Protein AF-A0A1C6KAB6-F1 (afdb_monomer_lite)

pLDDT: mean 81.86, std 11.42, range [48.25, 93.25]

Sequence (86 aa):
MYVPVYAAKATGTSVITSGFNSLYEIVAAIVSSIGQLLLLWGVFEWATALNSQDGTMQSMAFKRIASGLVACLAPQIVTVISASLK

Secondary structure (DSSP, 8-state):
--------HHHHHHHHHHHHHHHHHHHHHHHHHHHHHHHHHHHHHHHHHTTSS-HHHHHHHHHHHHHHHHHHHHHHHHHHHHHHT-

Structure (mmCIF, N/CA/C/O backbone):
data_AF-A0A1C6KAB6-F1
#
_entry.id   AF-A0A1C6KAB6-F1
#
loop_
_atom_site.group_PDB
_atom_site.id
_atom_site.type_symbol
_atom_site.label_atom_id
_atom_site.label_alt_id
_atom_site.label_comp_id
_atom_site.label_asym_id
_atom_site.label_entity_id
_atom_site.label_seq_id
_atom_site.pdbx_PDB_ins_code
_atom_site.Cartn_x
_atom_site.Cartn_y
_atom_site.Cartn_z
_atom_site.occupancy
_atom_site.B_iso_or_equiv
_atom_site.auth_seq_id
_atom_site.auth_comp_id
_atom_site.auth_asym_id
_atom_site.auth_atom_id
_atom_site.pdbx_PDB_model_num
ATOM 1 N N . MET A 1 1 ? -38.912 -3.119 46.067 1.00 51.25 1 MET A N 1
ATOM 2 C CA . MET A 1 1 ? -37.975 -4.065 45.426 1.00 51.25 1 MET A CA 1
ATOM 3 C C . MET A 1 1 ? -37.099 -3.257 44.476 1.00 51.25 1 MET A C 1
ATOM 5 O O . MET A 1 1 ? -37.620 -2.750 43.496 1.00 51.25 1 MET A O 1
ATOM 9 N N . TYR A 1 2 ? -35.833 -3.016 44.824 1.00 53.41 2 TYR A N 1
ATOM 10 C CA . TYR A 1 2 ? -34.890 -2.267 43.983 1.00 53.41 2 TYR A CA 1
ATOM 11 C C . TYR A 1 2 ? -34.059 -3.277 43.193 1.00 53.41 2 TYR A C 1
ATOM 13 O O . TYR A 1 2 ? -33.313 -4.050 43.790 1.00 53.41 2 TYR A O 1
ATOM 21 N N . VAL A 1 3 ? -34.239 -3.314 41.873 1.00 65.81 3 VAL A N 1
ATOM 22 C CA . VAL A 1 3 ? -33.414 -4.130 40.976 1.00 65.81 3 VAL A CA 1
ATOM 23 C C . VAL A 1 3 ? -32.322 -3.216 40.419 1.00 65.81 3 VAL A C 1
ATOM 25 O O . VAL A 1 3 ? -32.655 -2.264 39.711 1.00 65.81 3 VAL A O 1
ATOM 28 N N . PRO A 1 4 ? -31.036 -3.441 40.737 1.00 64.81 4 PRO A N 1
ATOM 29 C CA . PRO A 1 4 ? -29.965 -2.650 40.153 1.00 64.81 4 PRO A CA 1
ATOM 30 C C . PRO A 1 4 ? -29.844 -2.971 38.658 1.00 64.81 4 PRO A C 1
ATOM 32 O O . PRO A 1 4 ? -29.623 -4.117 38.270 1.00 64.81 4 PRO A O 1
ATOM 35 N N . VAL A 1 5 ? -29.983 -1.949 37.811 1.00 62.69 5 VAL A N 1
ATOM 36 C CA . VAL A 1 5 ? -29.679 -2.043 36.378 1.00 62.69 5 VAL A CA 1
ATOM 37 C C . VAL A 1 5 ? -28.187 -1.792 36.203 1.00 62.69 5 VAL A C 1
ATOM 39 O O . VAL A 1 5 ? -27.705 -0.671 36.364 1.00 62.69 5 VAL A O 1
ATOM 42 N N . TYR A 1 6 ? -27.442 -2.843 35.880 1.00 65.94 6 TYR A N 1
ATOM 43 C CA . TYR A 1 6 ? -26.045 -2.716 35.488 1.00 65.94 6 TYR A CA 1
ATOM 44 C C . TYR A 1 6 ? -25.987 -2.142 34.069 1.00 65.94 6 TYR A C 1
ATOM 46 O O . TYR A 1 6 ? -26.383 -2.799 33.108 1.00 65.94 6 TYR A O 1
ATOM 54 N N . ALA A 1 7 ? -25.503 -0.908 33.919 1.00 59.97 7 ALA A N 1
ATOM 55 C CA . ALA A 1 7 ? -25.184 -0.367 32.605 1.00 59.97 7 ALA A CA 1
ATOM 56 C C . ALA A 1 7 ? -24.081 -1.234 31.977 1.00 59.97 7 ALA A C 1
ATOM 58 O O . ALA A 1 7 ? -22.961 -1.292 32.491 1.00 59.97 7 ALA A O 1
ATOM 59 N N . ALA A 1 8 ? -24.393 -1.917 30.873 1.00 58.66 8 ALA A N 1
ATOM 60 C CA . ALA A 1 8 ? -23.446 -2.726 30.111 1.00 58.66 8 ALA A CA 1
ATOM 61 C C . ALA A 1 8 ? -22.409 -1.827 29.408 1.00 58.66 8 ALA A C 1
ATOM 63 O O . ALA A 1 8 ? -22.429 -1.631 28.194 1.00 58.66 8 ALA A O 1
ATOM 64 N N . LYS A 1 9 ? -21.478 -1.259 30.183 1.00 55.56 9 LYS A N 1
ATOM 65 C CA . LYS A 1 9 ? -20.389 -0.393 29.702 1.00 55.56 9 LYS A CA 1
ATOM 66 C C . LYS A 1 9 ? -19.504 -1.099 28.658 1.00 55.56 9 LYS A C 1
ATOM 68 O O . LYS A 1 9 ? -18.929 -0.447 27.790 1.00 55.56 9 LYS A O 1
ATOM 73 N N . ALA A 1 10 ? -19.438 -2.431 28.710 1.00 56.84 10 ALA A N 1
ATOM 74 C CA . ALA A 1 10 ? -18.659 -3.256 27.789 1.00 56.84 10 ALA A CA 1
ATOM 75 C C . ALA A 1 10 ? -19.269 -3.357 26.373 1.00 56.84 10 ALA A C 1
ATOM 77 O O . ALA A 1 10 ? -18.528 -3.303 25.396 1.00 56.84 10 ALA A O 1
ATOM 78 N N . THR A 1 11 ? -20.599 -3.441 26.237 1.00 61.28 11 THR A N 1
ATOM 79 C CA . THR A 1 11 ? -21.259 -3.673 24.935 1.00 61.28 11 THR A CA 1
ATOM 80 C C . THR A 1 11 ? -21.322 -2.411 24.077 1.00 61.28 11 THR A C 1
ATOM 82 O O . THR A 1 11 ? -21.077 -2.465 22.876 1.00 61.28 11 THR A O 1
ATOM 85 N N . GLY A 1 12 ? -21.594 -1.249 24.681 1.00 64.44 12 GLY A N 1
ATOM 86 C CA . GLY A 1 12 ? -21.619 0.019 23.939 1.00 64.44 12 GLY A CA 1
ATOM 87 C C . GLY A 1 12 ? -20.243 0.401 23.386 1.00 64.44 12 GLY A C 1
ATOM 88 O O . GLY A 1 12 ? -20.130 0.866 22.256 1.00 64.44 12 GLY A O 1
ATOM 89 N N . THR A 1 13 ? -19.185 0.127 24.153 1.00 74.94 13 THR A N 1
ATOM 90 C CA . THR A 1 13 ? -17.804 0.410 23.739 1.00 74.94 13 THR A CA 1
ATOM 91 C C . THR A 1 13 ? -17.386 -0.462 22.551 1.00 74.94 13 THR A C 1
ATOM 93 O O . THR A 1 13 ? -16.788 0.052 21.609 1.00 74.94 13 THR A O 1
ATOM 96 N N . SER A 1 14 ? -17.747 -1.753 22.533 1.00 74.62 14 SER A N 1
ATOM 97 C CA . SER A 1 14 ? -17.363 -2.654 21.436 1.00 74.62 14 SER A CA 1
ATOM 98 C C . SER A 1 14 ? -18.024 -2.290 20.106 1.00 74.62 14 SER A C 1
ATOM 100 O O . SER A 1 14 ? -17.375 -2.371 19.066 1.00 74.62 14 SER A O 1
ATOM 102 N N . VAL A 1 15 ? -19.290 -1.857 20.126 1.00 79.94 15 VAL A N 1
ATOM 103 C CA . VAL A 1 15 ? -20.011 -1.411 18.920 1.00 79.94 15 VAL A CA 1
ATOM 104 C C . VAL A 1 15 ? -19.339 -0.177 18.320 1.00 79.94 15 VAL A C 1
ATOM 106 O O . VAL A 1 15 ? -19.109 -0.123 17.113 1.00 79.94 15 VAL A O 1
ATOM 109 N N . ILE A 1 16 ? -18.961 0.783 19.168 1.00 83.69 16 ILE A N 1
ATOM 110 C CA . ILE A 1 16 ? -18.271 2.003 18.740 1.00 83.69 16 ILE A CA 1
ATOM 111 C C . ILE A 1 16 ? -16.900 1.655 18.144 1.00 83.69 16 ILE A C 1
ATOM 113 O O . ILE A 1 16 ? -16.600 2.064 17.024 1.00 83.69 16 ILE A O 1
ATOM 117 N N . THR A 1 17 ? -16.085 0.851 18.837 1.00 83.69 17 THR A N 1
ATOM 118 C CA . THR A 1 17 ? -14.767 0.430 18.334 1.00 83.69 17 THR A CA 1
ATOM 119 C C . THR A 1 17 ? -14.872 -0.338 17.016 1.00 83.69 17 THR A C 1
ATOM 121 O O . THR A 1 17 ? -14.099 -0.076 16.098 1.00 83.69 17 THR A O 1
ATOM 124 N N . SER A 1 18 ? -15.848 -1.240 16.888 1.00 83.50 18 SER A N 1
ATOM 125 C CA . SER A 1 18 ? -16.063 -1.995 15.651 1.00 83.50 18 SER A CA 1
ATOM 126 C C . SER A 1 18 ? -16.428 -1.083 14.479 1.00 83.50 18 SER A C 1
ATOM 128 O O . SER A 1 18 ? -15.884 -1.258 13.393 1.00 83.50 18 SER A O 1
ATOM 130 N N . GLY A 1 19 ? -17.298 -0.090 14.693 1.00 86.00 19 GLY A N 1
ATOM 131 C CA . GLY A 1 19 ? -17.666 0.872 13.650 1.00 86.00 19 GLY A CA 1
ATOM 132 C C . GLY A 1 19 ? -16.476 1.706 13.167 1.00 86.00 19 GLY A C 1
ATOM 133 O O . GLY A 1 19 ? -16.291 1.882 11.963 1.00 86.00 19 GLY A O 1
ATOM 134 N N . PHE A 1 20 ? -15.624 2.166 14.089 1.00 88.00 20 PHE A N 1
ATOM 135 C CA . PHE A 1 20 ? -14.398 2.882 13.726 1.00 88.00 20 PHE A CA 1
ATOM 136 C C . PHE A 1 20 ? -13.399 1.991 12.980 1.00 88.00 20 PHE A C 1
ATOM 138 O O . PHE A 1 20 ? -12.791 2.456 12.019 1.00 88.00 20 PHE A O 1
ATOM 145 N N . ASN A 1 21 ? -13.255 0.719 13.360 1.00 87.56 21 ASN A N 1
ATOM 146 C CA . ASN A 1 21 ? -12.378 -0.215 12.650 1.00 87.56 21 ASN A CA 1
ATOM 147 C C . ASN A 1 21 ? -12.819 -0.414 11.194 1.00 87.56 21 ASN A C 1
ATOM 149 O O . ASN A 1 21 ? -11.992 -0.305 10.294 1.00 87.56 21 ASN A O 1
ATOM 153 N N . SER A 1 22 ? -14.119 -0.602 10.946 1.00 90.31 22 SER A N 1
ATOM 154 C CA . SER A 1 22 ? -14.642 -0.710 9.578 1.00 90.31 22 SER A CA 1
ATOM 155 C C . SER A 1 22 ? -14.388 0.557 8.756 1.00 90.31 22 SER A C 1
ATOM 157 O O . SER A 1 22 ? -14.042 0.474 7.579 1.00 90.31 22 SER A O 1
ATOM 159 N N . LEU A 1 23 ? -14.501 1.743 9.365 1.00 89.75 23 LEU A N 1
ATOM 160 C CA . LEU A 1 23 ? -14.160 2.996 8.690 1.00 89.75 23 LEU A CA 1
ATOM 161 C C . LEU A 1 23 ? -12.670 3.053 8.317 1.00 89.75 23 LEU A C 1
ATOM 163 O O . LEU A 1 23 ? -12.336 3.430 7.194 1.00 89.75 23 LEU A O 1
ATOM 167 N N . TYR A 1 24 ? -11.779 2.653 9.230 1.00 88.81 24 TYR A N 1
ATOM 168 C CA . TYR A 1 24 ? -10.344 2.582 8.951 1.00 88.81 24 TYR A CA 1
ATOM 169 C C . TYR A 1 24 ? -10.021 1.605 7.820 1.00 88.81 24 TYR A C 1
ATOM 171 O O . TYR A 1 24 ? -9.213 1.940 6.959 1.00 88.81 24 TYR A O 1
ATOM 179 N N . GLU A 1 25 ? -10.663 0.438 7.781 1.00 90.00 25 GLU A N 1
ATOM 180 C CA . GLU A 1 25 ? -10.479 -0.549 6.711 1.00 90.00 25 GLU A CA 1
ATOM 181 C C . GLU A 1 25 ? -10.905 -0.004 5.344 1.00 90.00 25 GLU A C 1
ATOM 183 O O . GLU A 1 25 ? -10.184 -0.169 4.359 1.00 90.00 25 GLU A O 1
ATOM 188 N N . ILE A 1 26 ? -12.032 0.713 5.281 1.00 92.31 26 ILE A N 1
ATOM 189 C CA . ILE A 1 26 ? -12.500 1.349 4.043 1.00 92.31 26 ILE A CA 1
ATOM 190 C C . ILE A 1 26 ? -11.498 2.408 3.570 1.00 92.31 26 ILE A C 1
ATOM 192 O O . ILE A 1 26 ? -11.107 2.419 2.402 1.00 92.31 26 ILE A O 1
ATOM 196 N N . VAL A 1 27 ? -11.043 3.285 4.469 1.00 91.00 27 VAL A N 1
ATOM 197 C CA . VAL A 1 27 ? -10.054 4.320 4.129 1.00 91.00 27 VAL A CA 1
ATOM 198 C C . VAL A 1 27 ? -8.729 3.684 3.695 1.00 91.00 27 VAL A C 1
ATOM 200 O O . VAL A 1 27 ? -8.147 4.102 2.694 1.00 91.00 27 VAL A O 1
ATOM 203 N N . ALA A 1 28 ? -8.279 2.638 4.390 1.00 89.31 28 ALA A N 1
ATOM 204 C CA . ALA A 1 28 ? -7.086 1.876 4.040 1.00 89.31 28 ALA A CA 1
ATOM 205 C C . ALA A 1 28 ? -7.183 1.269 2.632 1.00 89.31 28 ALA A C 1
ATOM 207 O O . ALA A 1 28 ? -6.239 1.385 1.846 1.00 89.31 28 ALA A O 1
ATOM 208 N N . ALA A 1 29 ? -8.331 0.682 2.286 1.00 89.75 29 ALA A N 1
ATOM 209 C CA . ALA A 1 29 ? -8.577 0.114 0.964 1.00 89.75 29 ALA A CA 1
ATOM 210 C C . ALA A 1 29 ? -8.540 1.182 -0.143 1.00 89.75 29 ALA A C 1
ATOM 212 O O . ALA A 1 29 ? -7.940 0.958 -1.199 1.00 89.75 29 ALA A O 1
ATOM 213 N N . ILE A 1 30 ? -9.114 2.364 0.104 1.00 92.81 30 ILE A N 1
ATOM 214 C CA . ILE A 1 30 ? -9.086 3.490 -0.844 1.00 92.81 30 ILE A CA 1
ATOM 215 C C . ILE A 1 30 ? -7.649 3.973 -1.066 1.00 92.81 30 ILE A C 1
ATOM 217 O O . ILE A 1 30 ? -7.212 4.102 -2.208 1.00 92.81 30 ILE A O 1
ATOM 221 N N . VAL A 1 31 ? -6.894 4.204 0.010 1.00 91.31 31 VAL A N 1
ATOM 222 C CA . VAL A 1 31 ? -5.503 4.676 -0.077 1.00 91.31 31 VAL A CA 1
ATOM 223 C C . VAL A 1 31 ? -4.622 3.657 -0.803 1.00 91.31 31 VAL A C 1
ATOM 225 O O . VAL A 1 31 ? -3.834 4.040 -1.667 1.00 91.31 31 VAL A O 1
ATOM 228 N N . SER A 1 32 ? -4.805 2.362 -0.527 1.00 91.12 32 SER A N 1
ATOM 229 C CA . SER A 1 32 ? -4.099 1.296 -1.245 1.00 91.12 32 SER A CA 1
ATOM 230 C C . SER A 1 32 ? -4.430 1.300 -2.742 1.00 91.12 32 SER A C 1
ATOM 232 O O . SER A 1 32 ? -3.523 1.253 -3.573 1.00 91.12 32 SER A O 1
ATOM 234 N N . SER A 1 33 ? -5.709 1.455 -3.096 1.00 90.44 33 SER A N 1
ATOM 235 C CA . SER A 1 33 ? -6.163 1.515 -4.494 1.00 90.44 33 SER A CA 1
ATOM 236 C C . SER A 1 33 ? -5.567 2.713 -5.243 1.00 90.44 33 SER A C 1
ATOM 238 O O . SER A 1 33 ? -5.125 2.586 -6.383 1.00 90.44 33 SER A O 1
ATOM 240 N N . ILE A 1 34 ? -5.488 3.879 -4.593 1.00 92.19 34 ILE A N 1
ATOM 241 C CA . ILE A 1 34 ? -4.843 5.072 -5.163 1.00 92.19 34 ILE A CA 1
ATOM 242 C C . ILE A 1 34 ? -3.341 4.834 -5.360 1.00 92.19 34 ILE A C 1
ATOM 244 O O . ILE A 1 34 ? -2.797 5.178 -6.410 1.00 92.19 34 ILE A O 1
ATOM 248 N N . GLY A 1 35 ? -2.671 4.211 -4.386 1.00 90.25 35 GLY A N 1
ATOM 249 C CA . GLY A 1 35 ? -1.262 3.836 -4.503 1.00 90.25 35 GLY A CA 1
ATOM 250 C C . GLY A 1 35 ? -0.999 2.935 -5.711 1.00 90.25 35 GLY A C 1
ATOM 251 O O . GLY A 1 35 ? -0.063 3.182 -6.472 1.00 90.25 35 GLY A O 1
ATOM 252 N N . GLN A 1 36 ? -1.871 1.951 -5.949 1.00 92.31 36 GLN A N 1
ATOM 253 C CA . GLN A 1 36 ? -1.766 1.041 -7.093 1.00 92.31 36 GLN A CA 1
ATOM 254 C C . GLN A 1 36 ? -1.910 1.774 -8.431 1.00 92.31 36 GLN A C 1
ATOM 256 O O . GLN A 1 36 ? -1.148 1.504 -9.359 1.00 92.31 36 GLN A O 1
ATOM 261 N N . LEU A 1 37 ? -2.832 2.737 -8.526 1.00 92.69 37 LEU A N 1
ATOM 262 C CA . LEU A 1 37 ? -2.995 3.570 -9.722 1.00 92.69 37 LEU A CA 1
ATOM 263 C C . LEU A 1 37 ? -1.758 4.439 -9.989 1.00 92.69 37 LEU A C 1
ATOM 265 O O . LEU A 1 37 ? -1.316 4.540 -11.133 1.00 92.69 37 LEU A O 1
ATOM 269 N N . LEU A 1 38 ? -1.166 5.030 -8.947 1.00 90.31 38 LEU A N 1
ATOM 270 C CA . LEU A 1 38 ? 0.066 5.818 -9.070 1.00 90.31 38 LEU A CA 1
ATOM 271 C C . LEU A 1 38 ? 1.274 4.957 -9.451 1.00 90.31 38 LEU A C 1
ATOM 273 O O . LEU A 1 38 ? 2.102 5.383 -10.256 1.00 90.31 38 LEU A O 1
ATOM 277 N N . LEU A 1 39 ? 1.367 3.745 -8.901 1.00 92.19 39 LEU A N 1
ATOM 278 C CA . LEU A 1 39 ? 2.408 2.788 -9.263 1.00 92.19 39 LEU A CA 1
ATOM 279 C C . LEU A 1 39 ? 2.280 2.389 -10.733 1.00 92.19 39 LEU A C 1
ATOM 281 O O . LEU A 1 39 ? 3.264 2.451 -11.468 1.00 92.19 39 LEU A O 1
ATOM 285 N N . LEU A 1 40 ? 1.069 2.042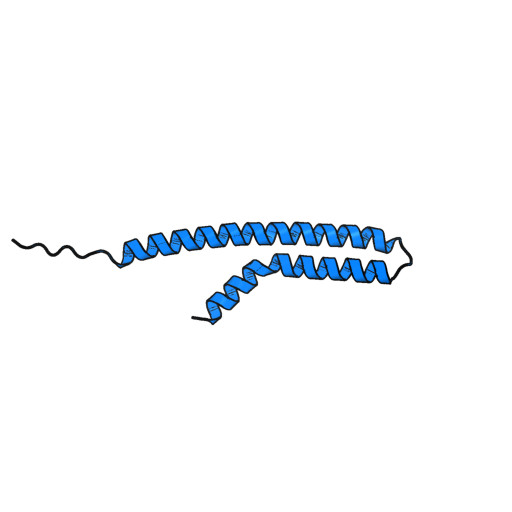 -11.175 1.00 93.25 40 LEU A N 1
ATOM 286 C CA . LEU A 1 40 ? 0.794 1.693 -12.566 1.00 93.25 40 LEU A CA 1
ATOM 287 C C . LEU A 1 40 ? 1.144 2.849 -13.513 1.00 93.25 40 LEU A C 1
ATOM 289 O O . LEU A 1 40 ? 1.797 2.638 -14.534 1.00 93.25 40 LEU A O 1
ATOM 293 N N . TRP A 1 41 ? 0.783 4.077 -13.132 1.00 90.81 41 TRP A N 1
ATOM 294 C CA . TRP A 1 41 ? 1.152 5.283 -13.869 1.00 90.81 41 TRP A CA 1
ATOM 295 C C . TRP A 1 41 ? 2.673 5.437 -14.000 1.00 90.81 41 TRP A C 1
ATOM 297 O O . TRP A 1 41 ? 3.181 5.632 -15.103 1.00 90.81 41 TRP A O 1
ATOM 307 N N . GLY A 1 42 ? 3.415 5.300 -12.897 1.00 89.44 42 GLY A N 1
ATOM 308 C CA . GLY A 1 42 ? 4.878 5.375 -12.914 1.00 89.44 42 GLY A CA 1
ATOM 309 C C . GLY A 1 42 ? 5.516 4.301 -13.800 1.00 89.44 42 GLY A C 1
ATOM 310 O O . GLY A 1 42 ? 6.489 4.580 -14.498 1.00 89.44 42 GLY A O 1
ATOM 311 N N . VAL A 1 43 ? 4.951 3.088 -13.821 1.00 90.88 43 VAL A N 1
ATOM 312 C CA . VAL A 1 43 ? 5.426 1.990 -14.679 1.00 90.88 43 VAL A CA 1
ATOM 313 C C . VAL A 1 43 ? 5.208 2.313 -16.159 1.00 90.88 43 VAL A C 1
ATOM 315 O O . VAL A 1 43 ? 6.099 2.064 -16.971 1.00 90.88 43 VAL A O 1
ATOM 318 N N . PHE A 1 44 ? 4.075 2.916 -16.521 1.00 91.00 44 PHE A N 1
ATOM 319 C CA . PHE A 1 44 ? 3.814 3.342 -17.899 1.00 91.00 44 PHE A CA 1
ATOM 320 C C . PHE A 1 44 ? 4.719 4.498 -18.349 1.00 91.00 44 PHE A C 1
ATOM 322 O O . PHE A 1 44 ? 5.259 4.463 -19.459 1.00 91.00 44 PHE A O 1
ATOM 329 N N . GLU A 1 45 ? 4.950 5.493 -17.488 1.00 89.50 45 GLU A N 1
ATOM 330 C CA . GLU A 1 45 ? 5.920 6.564 -17.763 1.00 89.50 45 GLU A CA 1
ATOM 331 C C . GLU A 1 45 ? 7.334 5.997 -17.934 1.00 89.50 45 GLU A C 1
ATOM 333 O O . GLU A 1 45 ? 8.066 6.394 -18.838 1.00 89.50 45 GLU A O 1
ATOM 338 N N . TRP A 1 46 ? 7.719 5.020 -17.114 1.00 87.75 46 TRP A N 1
ATOM 339 C CA . TRP A 1 46 ? 9.042 4.412 -17.20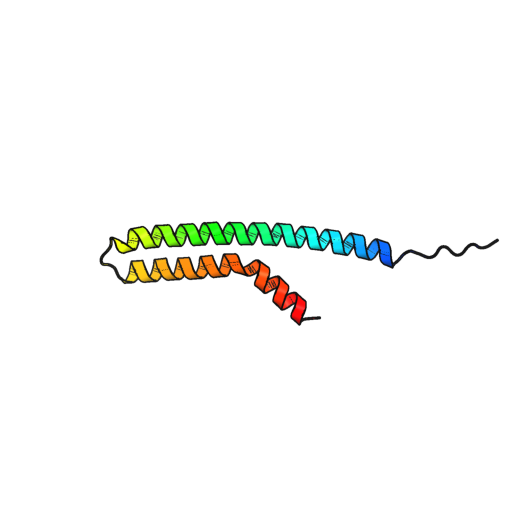6 1.00 87.75 46 TRP A CA 1
ATOM 340 C C . TRP A 1 46 ? 9.205 3.568 -18.474 1.00 87.75 46 TRP A C 1
ATOM 342 O O . TRP A 1 46 ? 10.232 3.669 -19.139 1.00 87.75 46 TRP A O 1
ATOM 352 N N . ALA A 1 47 ? 8.178 2.817 -18.881 1.00 88.19 47 ALA A N 1
ATOM 353 C CA . ALA A 1 47 ? 8.197 2.039 -20.122 1.00 88.19 47 ALA A CA 1
ATOM 354 C C . ALA A 1 47 ? 8.394 2.917 -21.372 1.00 88.19 47 ALA A C 1
ATOM 356 O O . ALA A 1 47 ? 9.141 2.556 -22.285 1.00 88.19 47 ALA A O 1
ATOM 357 N N . THR A 1 48 ? 7.766 4.094 -21.411 1.00 86.75 48 THR A N 1
ATOM 358 C CA . THR A 1 48 ? 7.980 5.053 -22.507 1.00 86.75 48 THR A CA 1
ATOM 359 C C . THR A 1 48 ? 9.352 5.727 -22.409 1.00 86.75 48 THR A C 1
ATOM 361 O O . THR A 1 48 ? 10.034 5.853 -23.426 1.00 86.75 48 THR A O 1
ATOM 364 N N . ALA A 1 49 ? 9.820 6.058 -21.200 1.00 84.81 49 ALA A N 1
ATOM 365 C CA . ALA A 1 49 ? 11.150 6.625 -20.969 1.00 84.81 49 ALA A CA 1
ATOM 366 C C . ALA A 1 49 ? 12.307 5.672 -21.334 1.00 84.81 49 ALA A C 1
ATOM 368 O O . ALA A 1 49 ? 13.384 6.136 -21.689 1.00 84.81 49 ALA A O 1
ATOM 369 N N . LEU A 1 50 ? 12.112 4.349 -21.307 1.00 84.00 50 LEU A N 1
ATOM 370 C CA . LEU A 1 50 ? 13.130 3.387 -21.766 1.00 84.00 50 LEU A CA 1
ATOM 371 C C . LEU A 1 50 ? 13.403 3.465 -23.276 1.00 84.00 50 LEU A C 1
ATOM 373 O O . LEU A 1 50 ? 14.474 3.066 -23.726 1.00 84.00 50 LEU A O 1
ATOM 377 N N . ASN A 1 51 ? 12.458 3.994 -24.056 1.00 85.94 51 ASN A N 1
ATOM 378 C CA . ASN A 1 51 ? 12.660 4.254 -25.481 1.00 85.94 51 ASN A CA 1
ATOM 379 C C . ASN A 1 51 ? 13.363 5.599 -25.732 1.00 85.94 51 ASN A C 1
ATOM 381 O O . ASN A 1 51 ? 13.765 5.873 -26.863 1.00 85.94 51 ASN A O 1
ATOM 385 N N . SER A 1 52 ? 13.527 6.442 -24.704 1.00 75.38 52 SER A N 1
ATOM 386 C CA . SER A 1 52 ? 14.284 7.687 -24.800 1.00 75.38 52 SER A CA 1
ATOM 387 C C . SER A 1 52 ? 15.723 7.485 -24.309 1.00 75.38 52 SER A C 1
ATOM 389 O O . SER A 1 52 ? 15.988 6.764 -23.348 1.00 75.38 52 SER A O 1
ATOM 391 N N . GLN A 1 53 ? 16.683 8.144 -24.969 1.00 77.69 53 GLN A N 1
ATOM 392 C CA . GLN A 1 53 ? 18.084 8.186 -24.517 1.00 77.69 53 GLN A CA 1
ATOM 393 C C . GLN A 1 53 ? 18.293 9.128 -23.316 1.00 77.69 53 GLN A C 1
ATOM 395 O O . GLN A 1 53 ? 19.416 9.282 -22.838 1.00 77.69 53 GLN A O 1
ATOM 400 N N . ASP A 1 54 ? 17.229 9.761 -22.815 1.00 81.94 54 ASP A N 1
ATOM 401 C CA . ASP A 1 54 ? 17.307 10.681 -21.687 1.00 81.94 54 ASP A CA 1
ATOM 402 C C . ASP A 1 54 ? 17.234 9.920 -20.354 1.00 81.94 54 ASP A C 1
ATOM 404 O O . ASP A 1 54 ? 16.162 9.622 -19.814 1.00 81.94 54 ASP A O 1
ATOM 408 N N . GLY A 1 55 ? 18.410 9.632 -19.790 1.00 79.75 55 GLY A N 1
ATOM 409 C CA . GLY A 1 55 ? 18.546 8.992 -18.478 1.00 79.75 55 GLY A CA 1
ATOM 410 C C . GLY A 1 55 ? 17.925 9.795 -17.325 1.00 79.75 55 GLY A C 1
ATOM 411 O O . GLY A 1 55 ? 17.582 9.222 -16.284 1.00 79.75 55 GLY A O 1
ATOM 412 N N . THR A 1 56 ? 17.708 11.102 -17.505 1.00 83.81 56 THR A N 1
ATOM 413 C CA . THR A 1 56 ? 17.003 11.941 -16.527 1.00 83.81 56 THR A CA 1
ATOM 414 C C . THR A 1 56 ? 15.521 11.586 -16.500 1.00 83.81 56 THR A C 1
ATOM 416 O O . THR A 1 56 ? 14.957 11.400 -15.420 1.00 83.81 56 THR A O 1
ATOM 419 N N . MET A 1 57 ? 14.897 11.404 -17.669 1.00 81.88 57 MET A N 1
ATOM 420 C CA . MET A 1 57 ? 13.497 10.979 -17.773 1.00 81.88 57 MET A CA 1
ATOM 421 C C . MET A 1 57 ? 13.282 9.586 -17.172 1.00 81.88 57 MET A C 1
ATOM 423 O O . MET A 1 57 ? 12.330 9.387 -16.415 1.00 81.88 57 MET A O 1
ATOM 427 N N . GLN A 1 58 ? 14.200 8.648 -17.423 1.00 85.06 58 GLN A N 1
ATOM 428 C CA . GLN A 1 58 ? 14.144 7.306 -16.828 1.00 85.06 58 GLN A CA 1
ATOM 429 C C . GLN A 1 58 ? 14.241 7.355 -15.296 1.00 85.06 58 GLN A C 1
ATOM 431 O O . GLN A 1 58 ? 13.458 6.710 -14.596 1.00 85.06 58 GLN A O 1
ATOM 436 N N . SER A 1 59 ? 15.156 8.171 -14.766 1.00 87.75 59 SER A N 1
ATOM 437 C CA . SER A 1 59 ? 15.350 8.330 -13.319 1.00 87.75 59 SER A CA 1
ATOM 438 C C . SER A 1 59 ? 14.143 8.975 -12.630 1.00 87.75 59 SER A C 1
ATOM 440 O O . SER A 1 59 ? 13.792 8.605 -11.509 1.00 87.75 59 SER A O 1
ATOM 442 N N . MET A 1 60 ? 13.492 9.939 -13.283 1.00 87.12 60 MET A N 1
ATOM 443 C CA . MET A 1 60 ? 12.297 10.601 -12.750 1.00 87.12 60 MET A CA 1
ATOM 444 C C . MET A 1 60 ? 11.077 9.676 -12.759 1.00 87.12 60 MET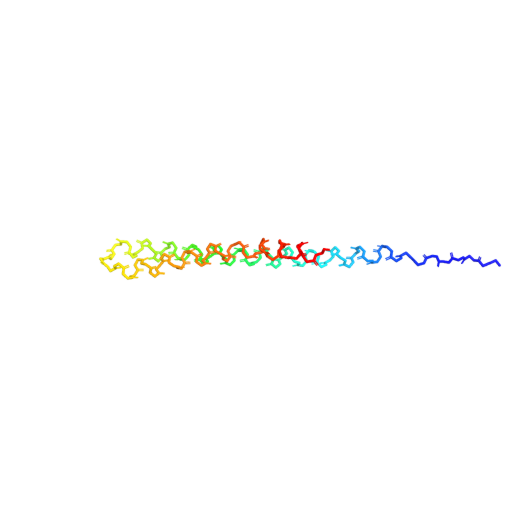 A C 1
ATOM 446 O O . MET A 1 60 ? 10.354 9.624 -11.762 1.00 87.12 60 MET A O 1
ATOM 450 N N . ALA A 1 61 ? 10.893 8.891 -13.823 1.00 85.12 61 ALA A N 1
ATOM 451 C CA . ALA A 1 61 ? 9.837 7.885 -13.886 1.00 85.12 61 ALA A CA 1
ATOM 452 C C . ALA A 1 61 ? 10.029 6.793 -12.817 1.00 85.12 61 ALA A C 1
ATOM 454 O O . ALA A 1 61 ? 9.089 6.444 -12.102 1.00 85.12 61 ALA A O 1
ATOM 455 N N . PHE A 1 62 ? 11.266 6.335 -12.601 1.00 86.62 62 PHE A N 1
ATOM 456 C CA . PHE A 1 62 ? 11.575 5.364 -11.549 1.00 86.62 62 PHE A CA 1
ATOM 457 C C . PHE A 1 62 ? 11.276 5.892 -10.136 1.00 86.62 62 PHE A C 1
ATOM 459 O O . PHE A 1 62 ? 10.681 5.189 -9.318 1.00 86.62 62 PHE A O 1
ATOM 466 N N . LYS A 1 63 ? 11.610 7.156 -9.843 1.00 89.75 63 LYS A N 1
ATOM 467 C CA . LYS A 1 63 ? 11.242 7.795 -8.563 1.00 89.75 63 LYS A CA 1
ATOM 468 C C . LYS A 1 63 ? 9.729 7.812 -8.341 1.00 89.75 63 LYS A C 1
ATOM 470 O O . LYS A 1 63 ? 9.278 7.704 -7.201 1.00 89.75 63 LYS A O 1
ATOM 475 N N . ARG A 1 64 ? 8.946 7.918 -9.416 1.00 87.88 64 ARG A N 1
ATOM 476 C CA . ARG A 1 64 ? 7.483 7.888 -9.355 1.00 87.88 64 ARG A CA 1
ATOM 477 C C . ARG A 1 64 ? 6.925 6.488 -9.104 1.00 87.88 64 ARG A C 1
ATOM 479 O O . ARG A 1 64 ? 5.963 6.345 -8.358 1.00 87.88 64 ARG A O 1
ATOM 486 N N . ILE A 1 65 ? 7.568 5.453 -9.643 1.00 92.69 65 ILE A N 1
ATOM 487 C CA . ILE A 1 65 ? 7.275 4.060 -9.271 1.00 92.69 65 ILE A CA 1
ATOM 488 C C . ILE A 1 65 ? 7.544 3.852 -7.777 1.00 92.69 65 ILE A C 1
ATOM 490 O O . ILE A 1 65 ? 6.703 3.301 -7.067 1.00 92.69 65 ILE A O 1
ATOM 494 N N . ALA A 1 66 ? 8.690 4.333 -7.284 1.00 90.69 66 ALA A N 1
ATOM 495 C CA . ALA A 1 66 ? 9.058 4.207 -5.877 1.00 90.69 66 ALA A CA 1
ATOM 496 C C . ALA A 1 66 ? 8.043 4.898 -4.949 1.00 90.69 66 ALA A C 1
ATOM 498 O O . ALA A 1 66 ? 7.639 4.314 -3.944 1.00 90.69 66 ALA A O 1
ATOM 499 N N . SER A 1 67 ? 7.569 6.101 -5.294 1.00 89.50 67 SER A N 1
ATOM 500 C CA . SER A 1 67 ? 6.531 6.774 -4.504 1.00 89.50 67 SER A CA 1
ATOM 501 C C . SER A 1 67 ? 5.171 6.072 -4.586 1.00 89.50 67 SER A C 1
ATOM 503 O O . SER A 1 67 ? 4.482 5.984 -3.570 1.00 89.50 67 SER A O 1
ATOM 505 N N . GLY A 1 68 ? 4.807 5.511 -5.745 1.00 88.50 68 GLY A N 1
ATOM 506 C CA . GLY A 1 68 ? 3.606 4.684 -5.903 1.00 88.50 68 GLY A CA 1
ATOM 507 C C . GLY A 1 68 ? 3.633 3.437 -5.015 1.00 88.50 68 GLY A C 1
ATOM 508 O O . GLY A 1 68 ? 2.648 3.132 -4.346 1.00 88.50 68 GLY A O 1
ATOM 509 N N . LEU A 1 69 ? 4.785 2.766 -4.920 1.00 90.50 69 LEU A N 1
ATOM 510 C CA . LEU A 1 69 ? 4.962 1.607 -4.039 1.00 90.50 69 LEU A CA 1
ATOM 511 C C . LEU A 1 69 ? 4.808 1.980 -2.561 1.00 90.50 69 LEU A C 1
ATOM 513 O O . LEU A 1 69 ? 4.130 1.279 -1.814 1.00 90.50 69 LEU A O 1
ATOM 517 N N . VAL A 1 70 ? 5.393 3.102 -2.142 1.00 90.38 70 VAL A N 1
ATOM 518 C CA . VAL A 1 70 ? 5.241 3.597 -0.766 1.00 90.38 70 VAL A CA 1
ATOM 519 C C . VAL A 1 70 ? 3.780 3.955 -0.472 1.00 90.38 70 VAL A C 1
ATOM 521 O O . VAL A 1 70 ? 3.281 3.631 0.605 1.00 90.38 70 VAL A O 1
ATOM 524 N N . ALA A 1 71 ? 3.062 4.549 -1.429 1.00 90.06 71 ALA A N 1
ATOM 525 C CA . ALA A 1 71 ? 1.640 4.858 -1.284 1.00 90.06 71 ALA A CA 1
ATOM 526 C C . ALA A 1 71 ? 0.767 3.594 -1.142 1.00 90.06 71 ALA A C 1
ATOM 528 O O . ALA A 1 71 ? -0.166 3.595 -0.340 1.00 90.06 71 ALA A O 1
ATOM 529 N N . CYS A 1 72 ? 1.101 2.496 -1.834 1.00 89.06 72 CYS A N 1
ATOM 530 C CA . CYS A 1 72 ? 0.433 1.201 -1.641 1.00 89.06 72 CYS A CA 1
ATOM 531 C C . CYS A 1 72 ? 0.584 0.665 -0.210 1.00 89.06 72 CYS A C 1
ATOM 533 O O . CYS A 1 72 ? -0.332 0.015 0.297 1.00 89.06 72 CYS A O 1
ATOM 535 N N . LEU A 1 73 ? 1.736 0.923 0.419 1.00 88.31 73 LEU A N 1
ATOM 536 C CA . LEU A 1 73 ? 2.099 0.415 1.746 1.00 88.31 73 LEU A CA 1
ATOM 537 C C . LEU A 1 73 ? 1.658 1.335 2.897 1.00 88.31 73 LEU A C 1
ATOM 539 O O . LEU A 1 73 ? 1.657 0.929 4.061 1.00 88.31 73 LEU A O 1
ATOM 543 N N . ALA A 1 74 ? 1.256 2.570 2.590 1.00 88.44 74 ALA A N 1
ATOM 544 C CA . ALA A 1 74 ? 0.866 3.575 3.577 1.00 88.44 74 ALA A CA 1
ATOM 545 C C . ALA A 1 74 ? -0.191 3.093 4.597 1.00 88.44 74 ALA A C 1
ATOM 547 O O . ALA A 1 74 ? -0.007 3.359 5.788 1.00 88.44 74 ALA A O 1
ATOM 548 N N . PRO A 1 75 ? -1.245 2.339 4.216 1.00 83.88 75 PRO A N 1
ATOM 549 C CA . PRO A 1 75 ? -2.236 1.869 5.183 1.00 83.88 75 PRO A CA 1
ATOM 550 C C . PRO A 1 75 ? -1.652 0.915 6.231 1.00 83.88 75 PRO A C 1
ATOM 552 O O . PRO A 1 75 ? -2.002 0.997 7.405 1.00 83.88 75 PRO A O 1
ATOM 555 N N . GLN A 1 76 ? -0.716 0.051 5.830 1.00 83.69 76 GLN A N 1
AT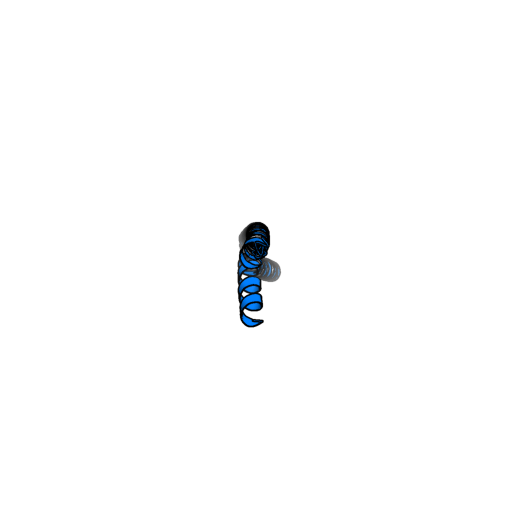OM 556 C CA . GLN A 1 76 ? -0.081 -0.917 6.728 1.00 83.69 76 GLN A CA 1
ATOM 557 C C . GLN A 1 76 ? 0.876 -0.222 7.703 1.00 83.69 76 GLN A C 1
ATOM 559 O O . GLN A 1 76 ? 0.930 -0.580 8.880 1.00 83.69 76 GLN A O 1
ATOM 564 N N . ILE A 1 77 ? 1.588 0.813 7.240 1.00 81.69 77 ILE A N 1
ATOM 565 C CA . ILE A 1 77 ? 2.487 1.621 8.078 1.00 81.69 77 ILE A CA 1
ATOM 566 C C . ILE A 1 77 ? 1.698 2.327 9.189 1.00 81.69 77 ILE A C 1
ATOM 568 O O . ILE A 1 77 ? 2.127 2.325 10.344 1.00 81.69 77 ILE A O 1
ATOM 572 N N . VAL A 1 78 ? 0.520 2.876 8.872 1.00 82.50 78 VAL A N 1
ATOM 573 C CA . VAL A 1 78 ? -0.358 3.512 9.868 1.00 82.50 78 VAL A CA 1
ATOM 574 C C . VAL A 1 78 ? -0.804 2.505 10.927 1.00 82.50 78 VAL A C 1
ATOM 576 O O . VAL A 1 78 ? -0.730 2.807 12.119 1.00 82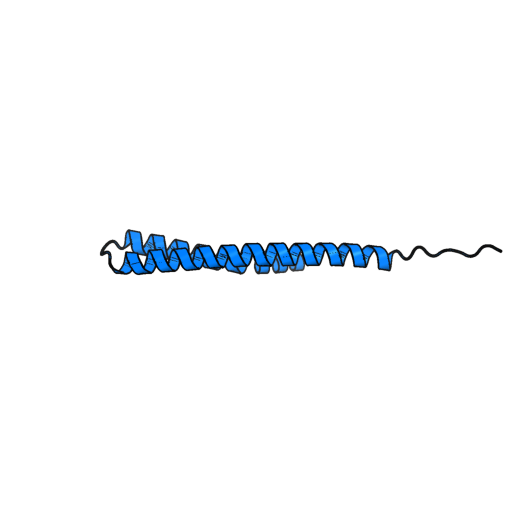.50 78 VAL A O 1
ATOM 579 N N . THR A 1 79 ? -1.203 1.293 10.531 1.00 77.94 79 THR A N 1
ATOM 580 C CA . THR A 1 79 ? -1.593 0.239 11.482 1.00 77.94 79 THR A CA 1
ATOM 581 C C . THR A 1 79 ? -0.445 -0.146 12.419 1.00 77.94 79 THR A C 1
ATOM 583 O O . THR A 1 79 ? -0.664 -0.273 13.623 1.00 77.94 79 THR A O 1
ATOM 586 N N . VAL A 1 80 ? 0.781 -0.273 11.901 1.00 77.56 80 VAL A 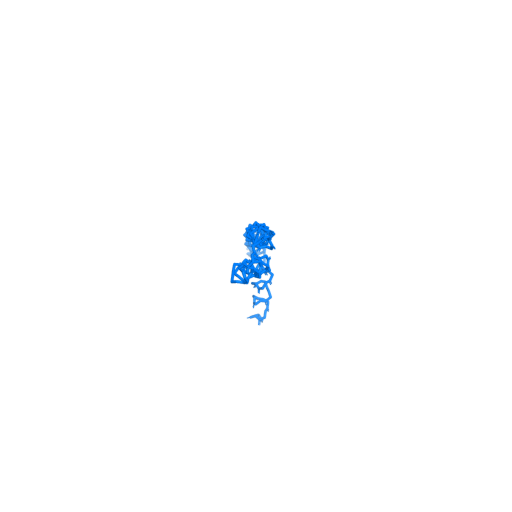N 1
ATOM 587 C CA . VAL A 1 80 ? 1.969 -0.615 12.704 1.00 77.56 80 VAL A CA 1
ATOM 588 C C . VAL A 1 80 ? 2.317 0.496 13.697 1.00 77.56 80 VAL A C 1
ATOM 590 O O . VAL A 1 80 ? 2.500 0.214 14.878 1.00 77.56 80 VAL A O 1
ATOM 593 N N . ILE A 1 81 ? 2.347 1.762 13.268 1.00 80.94 81 ILE A N 1
ATOM 594 C CA . ILE A 1 81 ? 2.622 2.899 14.168 1.00 80.94 81 ILE A CA 1
ATOM 595 C C . ILE A 1 81 ? 1.564 2.983 15.277 1.00 80.94 81 ILE A C 1
ATOM 597 O O . ILE A 1 81 ? 1.894 3.189 16.443 1.00 80.94 81 ILE A O 1
ATOM 601 N N . SER A 1 82 ? 0.295 2.766 14.925 1.00 74.88 82 SER A N 1
ATOM 602 C CA . SER A 1 82 ? -0.823 2.778 15.877 1.00 74.88 82 SER A CA 1
ATOM 603 C C . SER A 1 82 ? -0.749 1.641 16.900 1.00 74.88 82 SER A C 1
ATOM 605 O O . SER A 1 82 ? -1.256 1.782 18.012 1.00 74.88 82 SER A O 1
ATOM 607 N N . ALA A 1 83 ? -0.150 0.507 16.528 1.00 69.88 83 ALA A N 1
ATOM 608 C CA . ALA A 1 83 ? 0.075 -0.620 17.426 1.00 69.88 83 ALA A CA 1
ATOM 609 C C . ALA A 1 83 ? 1.251 -0.366 18.381 1.00 69.88 83 ALA A C 1
ATOM 611 O O . ALA A 1 83 ? 1.149 -0.713 19.551 1.00 69.88 83 ALA A O 1
ATOM 612 N N . SER A 1 84 ? 2.321 0.282 17.911 1.00 66.69 84 SER A N 1
ATOM 613 C CA . SER A 1 84 ? 3.516 0.594 18.714 1.00 66.69 84 SER A CA 1
ATOM 614 C C . SER A 1 84 ? 3.318 1.703 19.756 1.00 66.69 84 SER A C 1
ATOM 616 O O . SER A 1 84 ? 4.170 1.882 20.620 1.00 66.69 84 SER A O 1
ATOM 618 N N . LEU A 1 85 ? 2.238 2.485 19.655 1.00 62.09 85 LEU A N 1
ATOM 619 C CA . LEU A 1 85 ? 1.900 3.570 20.588 1.00 62.09 85 LEU A CA 1
ATOM 620 C C . LEU A 1 85 ? 1.024 3.116 21.776 1.00 62.09 85 LEU A C 1
ATOM 622 O O . LEU A 1 85 ? 0.672 3.952 22.609 1.00 62.09 85 LEU A O 1
ATOM 626 N N . LYS A 1 86 ? 0.644 1.834 21.838 1.00 48.25 86 LYS A N 1
ATOM 627 C CA . LYS A 1 86 ? -0.109 1.221 22.946 1.00 48.25 86 LYS A CA 1
ATOM 628 C C . LYS A 1 86 ? 0.821 0.461 23.881 1.00 48.25 86 LYS A C 1
ATOM 630 O O . LYS A 1 86 ? 0.507 0.453 25.090 1.00 48.25 86 LYS A O 1
#

Foldseek 3Di:
DDDDDDDPPPPVVVVVVVVVVVVLVVVLVVQLVVLQVQLVVLVVQLVVCVVPPPVVSNVVSVVSNVSSVVSNCVSVVVVVVVVVVD

Radius of gyration: 22.84 Å; chains: 1; bounding box: 56×16×71 Å